Protein AF-A0A1Z8NKK1-F1 (afdb_monomer_lite)

Foldseek 3Di:
DAWWKWAQVVAQKIKIKHWDPVPQDPVRFTKIKIWIFGHPDPPDQGHTDDIDIDTPVVVVVVVVVRVVNVIDTDDDRD

Secondary structure (DSSP, 8-state):
--SEEEE-TTSSEEEEEEE-GGG--TT---EEEEEEEE-SSTTSPPEEEEEEEEEHHHHHHHHHHHHHTT-EEES---

Radius of gyration: 12.77 Å; chains: 1; bounding box: 32×19×37 Å

Structure (mmCIF, N/CA/C/O backbone):
data_AF-A0A1Z8NKK1-F1
#
_entry.id   AF-A0A1Z8NKK1-F1
#
loop_
_atom_site.group_PDB
_atom_site.id
_atom_site.type_symbol
_atom_site.label_atom_id
_atom_site.label_alt_id
_atom_site.label_comp_id
_atom_site.label_asym_id
_atom_site.label_entity_id
_atom_site.label_seq_id
_atom_site.pdbx_PDB_ins_code
_atom_site.Cartn_x
_atom_site.Cartn_y
_atom_site.Cartn_z
_atom_site.occupancy
_atom_site.B_iso_or_equiv
_atom_site.auth_seq_id
_atom_site.auth_comp_id
_atom_site.auth_asym_id
_atom_site.auth_atom_id
_atom_site.pdbx_PDB_model_num
ATOM 1 N N . MET A 1 1 ? -8.349 -7.732 4.783 1.00 64.94 1 MET A N 1
ATOM 2 C CA . MET A 1 1 ? -7.103 -7.543 4.022 1.00 64.94 1 MET A CA 1
ATOM 3 C C . MET A 1 1 ? -5.983 -7.850 4.998 1.00 64.94 1 MET A C 1
ATOM 5 O O . MET A 1 1 ? -6.014 -7.310 6.102 1.00 64.94 1 MET A O 1
ATOM 9 N N . GLY A 1 2 ? -5.160 -8.849 4.679 1.00 82.81 2 GLY A N 1
ATOM 10 C CA . GLY A 1 2 ? -3.891 -9.068 5.374 1.00 82.81 2 GLY A CA 1
ATOM 11 C C . GLY A 1 2 ? -2.843 -8.116 4.812 1.00 82.81 2 GLY A C 1
ATOM 12 O O . GLY A 1 2 ? -3.201 -7.088 4.236 1.00 82.81 2 GLY A O 1
ATOM 13 N N . GLU A 1 3 ? -1.579 -8.475 4.946 1.00 94.00 3 GLU A N 1
ATOM 14 C CA . GLU A 1 3 ? -0.515 -7.775 4.245 1.00 94.00 3 GLU A CA 1
ATOM 15 C C . GLU A 1 3 ? -0.513 -8.123 2.748 1.00 94.00 3 GLU A C 1
ATOM 17 O O . GLU A 1 3 ? -0.785 -9.269 2.375 1.00 94.00 3 GLU A O 1
ATOM 22 N N . ALA A 1 4 ? -0.289 -7.135 1.882 1.00 95.94 4 ALA A N 1
ATOM 23 C CA . ALA A 1 4 ? -0.266 -7.340 0.437 1.00 95.94 4 ALA A CA 1
ATOM 24 C C . ALA A 1 4 ? 0.533 -6.257 -0.299 1.00 95.94 4 ALA A C 1
ATOM 26 O O . ALA A 1 4 ? 0.583 -5.111 0.141 1.00 95.94 4 ALA A O 1
ATOM 27 N N . TRP A 1 5 ? 1.074 -6.604 -1.469 1.00 96.88 5 TRP A N 1
ATOM 28 C CA . TRP A 1 5 ? 1.845 -5.698 -2.316 1.00 96.88 5 TRP A CA 1
ATOM 29 C C . TRP A 1 5 ? 1.223 -5.571 -3.706 1.00 96.88 5 TRP A C 1
ATOM 31 O O . TRP A 1 5 ? 0.716 -6.544 -4.275 1.00 96.88 5 TRP A O 1
ATOM 41 N N . LEU A 1 6 ? 1.289 -4.362 -4.258 1.00 97.31 6 LEU A N 1
ATOM 42 C CA . LEU A 1 6 ? 1.004 -4.062 -5.655 1.00 97.31 6 LEU A CA 1
ATOM 43 C C . LEU A 1 6 ? 2.206 -3.376 -6.289 1.00 97.31 6 LEU A C 1
ATOM 45 O O . LEU A 1 6 ? 2.767 -2.452 -5.713 1.00 97.31 6 LEU A O 1
ATOM 49 N N . GLN A 1 7 ? 2.536 -3.753 -7.515 1.00 96.25 7 GLN A N 1
ATOM 50 C CA . GLN A 1 7 ? 3.544 -3.087 -8.328 1.00 96.25 7 GLN A CA 1
ATOM 51 C C . GLN A 1 7 ? 2.897 -2.464 -9.561 1.00 96.25 7 GLN A C 1
ATOM 53 O O . GLN A 1 7 ? 2.025 -3.058 -10.203 1.00 96.25 7 GLN A O 1
ATOM 58 N N . GLN A 1 8 ? 3.333 -1.258 -9.906 1.00 96.06 8 GLN A N 1
ATOM 59 C CA . GLN A 1 8 ? 2.904 -0.594 -11.123 1.00 96.06 8 GLN A CA 1
ATOM 60 C C . GLN A 1 8 ? 3.429 -1.347 -12.348 1.00 96.06 8 GLN A C 1
ATOM 62 O O . GLN A 1 8 ? 4.625 -1.615 -12.461 1.00 96.06 8 GLN A O 1
ATOM 67 N N . SER A 1 9 ? 2.551 -1.629 -13.312 1.00 92.50 9 SER A N 1
ATOM 68 C CA . SER A 1 9 ? 2.986 -2.187 -14.595 1.00 92.50 9 SER A CA 1
ATOM 69 C C . SER A 1 9 ? 3.939 -1.224 -15.306 1.00 92.50 9 SER A C 1
ATOM 71 O O . SER A 1 9 ? 3.612 -0.052 -15.487 1.00 92.50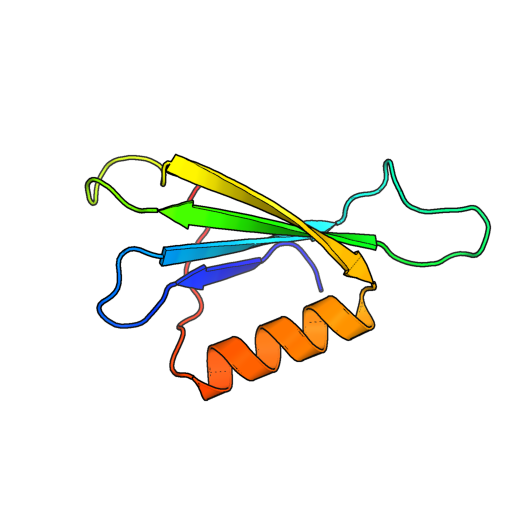 9 SER A O 1
ATOM 73 N N . ASN A 1 10 ? 5.109 -1.732 -15.706 1.00 86.38 10 ASN A N 1
ATOM 74 C CA . ASN A 1 10 ? 6.176 -0.999 -16.405 1.00 86.38 10 ASN A CA 1
ATOM 75 C C . ASN A 1 10 ? 6.691 0.257 -15.674 1.00 86.38 10 ASN A C 1
ATOM 77 O O . ASN A 1 10 ? 7.312 1.116 -16.296 1.00 86.38 10 ASN A O 1
ATOM 81 N N . GLY A 1 11 ? 6.428 0.385 -14.370 1.00 90.38 11 GLY A N 1
ATOM 82 C CA . GLY A 1 11 ? 6.808 1.547 -13.575 1.00 90.38 11 GLY A CA 1
ATOM 83 C C . GLY A 1 11 ? 7.644 1.173 -12.354 1.00 90.38 11 GLY A C 1
ATOM 84 O O . GLY A 1 11 ? 7.657 0.013 -11.941 1.00 90.38 11 GLY A O 1
ATOM 85 N N . PRO A 1 12 ? 8.330 2.151 -11.740 1.00 93.81 12 PRO A N 1
ATOM 86 C CA . PRO A 1 12 ? 9.217 1.891 -10.615 1.00 93.81 12 PRO A CA 1
ATOM 87 C C . PRO A 1 12 ? 8.462 1.786 -9.281 1.00 93.81 12 PRO A C 1
ATOM 89 O O . PRO A 1 12 ? 9.083 1.623 -8.240 1.00 93.81 12 PRO A O 1
ATOM 92 N N . TRP A 1 13 ? 7.141 1.967 -9.262 1.00 96.81 13 TRP A N 1
ATOM 93 C CA . TRP A 1 13 ? 6.392 2.123 -8.020 1.00 96.81 13 TRP A CA 1
ATOM 94 C C . TRP A 1 13 ? 5.867 0.791 -7.486 1.00 96.81 13 TRP A C 1
ATOM 96 O O . TRP A 1 13 ? 5.269 0.005 -8.221 1.00 96.81 13 TRP A O 1
ATOM 106 N N . VAL A 1 14 ? 6.033 0.596 -6.180 1.00 96.75 14 VAL A N 1
ATOM 107 C CA . VAL A 1 14 ? 5.461 -0.507 -5.405 1.00 96.75 14 VAL A CA 1
ATOM 108 C C . VAL A 1 14 ? 4.684 0.082 -4.232 1.00 96.75 14 VAL A C 1
ATOM 110 O O . VAL A 1 14 ? 5.120 1.053 -3.614 1.00 96.75 14 VAL A O 1
ATOM 113 N N . GLU A 1 15 ? 3.528 -0.493 -3.927 1.00 97.62 15 GLU A N 1
ATOM 114 C CA . GLU A 1 15 ? 2.713 -0.152 -2.768 1.00 97.62 15 GLU A CA 1
ATOM 115 C C . GLU A 1 15 ? 2.524 -1.376 -1.868 1.00 97.62 15 GLU A C 1
ATOM 117 O O . GLU A 1 15 ? 2.051 -2.416 -2.326 1.00 97.62 15 GLU A O 1
ATOM 122 N N . ARG A 1 16 ? 2.866 -1.240 -0.584 1.00 97.44 16 ARG A N 1
ATOM 123 C CA . ARG A 1 16 ? 2.627 -2.233 0.470 1.00 97.44 16 ARG A CA 1
ATOM 124 C C . ARG A 1 16 ? 1.441 -1.792 1.315 1.00 97.44 16 ARG A C 1
ATOM 126 O O . ARG A 1 16 ? 1.424 -0.687 1.845 1.00 97.44 16 ARG A O 1
ATOM 133 N N . PHE A 1 17 ? 0.465 -2.673 1.461 1.00 96.88 17 PHE A N 1
ATOM 134 C CA . PHE A 1 17 ? -0.737 -2.491 2.262 1.00 96.88 17 PHE A CA 1
ATOM 135 C C . PHE A 1 17 ? -0.624 -3.384 3.485 1.00 96.88 17 PHE A C 1
ATOM 137 O O . PHE A 1 17 ? -0.598 -4.605 3.349 1.00 96.88 17 PHE A O 1
ATOM 144 N N . HIS A 1 18 ? -0.597 -2.800 4.675 1.00 95.06 18 HIS A N 1
ATOM 145 C CA . HIS A 1 18 ? -0.512 -3.568 5.912 1.00 95.06 18 HIS A CA 1
ATOM 146 C C . HIS A 1 18 ? -1.348 -2.926 7.015 1.00 95.06 18 HIS A C 1
ATOM 148 O O . HIS A 1 18 ? -1.734 -1.759 6.936 1.00 95.06 18 HIS A O 1
ATOM 154 N N . ARG A 1 19 ? -1.679 -3.702 8.048 1.00 92.81 19 ARG A N 1
ATOM 155 C CA . ARG A 1 19 ? -2.386 -3.158 9.213 1.00 92.81 19 ARG A CA 1
ATOM 156 C C . ARG A 1 19 ? -1.470 -2.223 9.988 1.00 92.81 19 ARG A C 1
ATOM 158 O O . ARG A 1 19 ? -0.263 -2.461 10.049 1.00 92.81 19 ARG A O 1
ATOM 165 N N . ASN A 1 20 ? -2.056 -1.213 10.621 1.00 89.81 20 ASN A N 1
ATOM 166 C CA . ASN A 1 20 ? -1.350 -0.353 11.558 1.00 89.81 20 ASN A CA 1
ATOM 167 C C . ASN A 1 20 ? -2.068 -0.333 12.920 1.00 89.81 20 ASN A C 1
ATOM 169 O O . ASN A 1 20 ? -2.823 0.602 13.189 1.00 89.81 20 ASN A O 1
ATOM 173 N N . PRO A 1 21 ? -1.837 -1.354 13.773 1.00 85.00 21 PRO A N 1
ATOM 174 C CA . PRO A 1 21 ? -2.505 -1.482 15.070 1.00 85.00 21 PRO A CA 1
ATOM 175 C C . PRO A 1 21 ? -2.244 -0.303 16.009 1.00 85.00 21 PRO A C 1
ATOM 177 O O . PRO A 1 21 ? -3.098 0.035 16.813 1.00 85.00 21 PRO A O 1
ATOM 180 N N . ALA A 1 22 ? -1.092 0.363 15.877 1.00 84.62 22 ALA A N 1
ATOM 181 C CA . ALA A 1 22 ? -0.726 1.506 16.714 1.00 84.62 22 ALA A CA 1
ATOM 182 C C . ALA A 1 22 ? -1.655 2.723 16.541 1.00 84.62 22 ALA A C 1
ATOM 184 O O . ALA A 1 22 ? -1.598 3.653 17.338 1.00 84.62 22 ALA A O 1
ATOM 185 N N . LEU A 1 23 ? -2.478 2.736 15.489 1.00 80.81 23 LEU A N 1
ATOM 186 C CA . LEU A 1 23 ? -3.438 3.800 15.191 1.00 80.81 23 LEU A CA 1
ATOM 187 C C . LEU A 1 23 ? -4.883 3.311 15.204 1.00 80.81 23 LEU A C 1
ATOM 189 O O . LEU A 1 23 ? -5.795 4.075 14.883 1.00 80.81 23 LEU A O 1
ATOM 193 N N . GLU A 1 24 ? -5.101 2.035 15.519 1.00 81.94 24 GLU A N 1
ATOM 194 C CA . GLU A 1 24 ? -6.447 1.549 15.775 1.00 81.94 24 GLU A CA 1
ATOM 195 C C . GLU A 1 24 ? -6.958 2.244 17.042 1.00 81.94 24 GLU A C 1
ATOM 197 O O . GLU A 1 24 ? -6.256 2.353 18.043 1.00 81.94 24 GLU A O 1
ATOM 202 N N . THR A 1 25 ? -8.168 2.790 16.963 1.00 75.69 25 THR A N 1
ATOM 203 C CA . THR A 1 25 ? -8.807 3.477 18.091 1.00 75.69 25 THR A CA 1
ATOM 204 C C . THR A 1 25 ? -9.818 2.550 18.751 1.00 75.69 25 THR A C 1
ATOM 206 O O . THR A 1 25 ? -10.329 1.628 18.108 1.00 75.69 25 THR A O 1
ATOM 209 N N . ASP A 1 26 ? -10.199 2.857 19.992 1.00 72.69 26 ASP A N 1
ATOM 210 C CA . ASP A 1 26 ? -11.204 2.103 20.761 1.00 72.69 26 ASP A CA 1
ATOM 211 C C . ASP A 1 26 ? -12.578 2.017 20.069 1.00 72.69 26 ASP A C 1
ATOM 213 O O . ASP A 1 26 ? -13.397 1.163 20.397 1.00 72.69 26 ASP A O 1
ATOM 217 N N . SER A 1 27 ? -12.824 2.850 19.050 1.00 75.50 27 SER A N 1
ATOM 218 C CA . SER A 1 27 ? -14.013 2.776 18.189 1.00 75.50 27 SER A CA 1
ATOM 219 C C . SER A 1 27 ? -14.062 1.533 17.282 1.00 75.50 27 SER A C 1
ATOM 221 O O . SER A 1 27 ? -15.057 1.308 16.593 1.00 75.50 27 SER A O 1
ATOM 223 N N . GLY A 1 28 ? -12.989 0.734 17.231 1.00 70.19 28 GLY A N 1
ATOM 224 C CA . GLY A 1 28 ? -12.882 -0.453 16.377 1.00 70.19 28 GLY A CA 1
ATOM 225 C C . GLY A 1 28 ? -12.576 -0.140 14.907 1.00 70.19 28 GLY A C 1
ATOM 226 O O . GLY A 1 28 ? -12.609 -1.036 14.054 1.00 70.19 28 GLY A O 1
ATOM 227 N N . ALA A 1 29 ? -12.267 1.120 14.585 1.00 78.31 29 ALA A N 1
ATOM 228 C CA . ALA A 1 29 ? -11.854 1.526 13.250 1.00 78.31 29 ALA A CA 1
ATOM 229 C C . ALA A 1 29 ? -10.512 0.873 12.877 1.00 78.31 29 ALA A C 1
ATOM 231 O O . ALA A 1 29 ? -9.461 1.208 13.419 1.00 78.31 29 ALA A O 1
ATOM 232 N N . ARG A 1 30 ? -10.546 -0.052 11.910 1.00 84.12 30 ARG A N 1
ATOM 233 C CA . ARG A 1 30 ? -9.341 -0.704 11.379 1.00 84.12 30 ARG A CA 1
ATOM 234 C C . ARG A 1 30 ? -8.574 0.250 10.475 1.00 84.12 30 A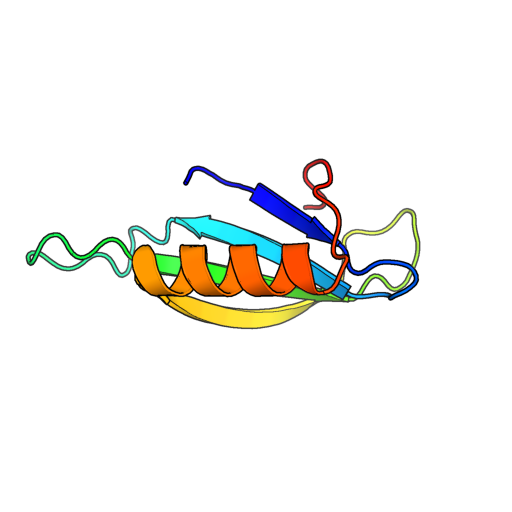RG A C 1
ATOM 236 O O . ARG A 1 30 ? -9.070 0.614 9.401 1.00 84.12 30 ARG A O 1
ATOM 243 N N . VAL A 1 31 ? -7.357 0.586 10.886 1.00 90.00 31 VAL A N 1
ATOM 244 C CA . VAL A 1 31 ? -6.447 1.463 10.147 1.00 90.00 31 VAL A CA 1
ATOM 245 C C . VAL A 1 31 ? -5.409 0.628 9.400 1.00 90.00 31 VAL A C 1
ATOM 247 O O . VAL A 1 31 ? -4.798 -0.302 9.927 1.00 90.00 31 VAL A O 1
ATOM 250 N N . MET A 1 32 ? -5.221 0.965 8.132 1.00 94.31 32 MET A N 1
ATOM 251 C CA . MET A 1 32 ? -4.223 0.398 7.239 1.00 94.31 32 MET A CA 1
ATOM 252 C C . MET A 1 32 ? -3.162 1.459 6.952 1.00 94.31 32 MET A C 1
ATOM 254 O O . MET A 1 32 ? -3.487 2.625 6.726 1.00 94.31 32 MET A O 1
ATOM 258 N N . ALA A 1 33 ? -1.902 1.050 6.916 1.00 95.50 33 ALA A N 1
ATOM 259 C CA . ALA A 1 33 ? -0.833 1.833 6.323 1.00 95.50 33 ALA A CA 1
ATOM 260 C C . ALA A 1 33 ? -0.628 1.387 4.870 1.00 95.50 33 ALA A C 1
ATOM 262 O O . ALA A 1 33 ? -0.649 0.190 4.560 1.00 95.50 33 ALA A O 1
ATOM 263 N N . VAL A 1 34 ? -0.463 2.368 3.987 1.00 96.81 34 VAL A N 1
ATOM 264 C CA . VAL A 1 34 ? -0.073 2.168 2.594 1.00 96.81 34 VAL A CA 1
ATOM 265 C C . VAL A 1 34 ? 1.272 2.839 2.383 1.00 96.81 34 VAL A C 1
ATOM 267 O O . VAL A 1 34 ? 1.374 4.068 2.372 1.00 96.81 34 VAL A O 1
ATOM 270 N N . ASP A 1 35 ? 2.295 2.015 2.218 1.00 97.06 35 ASP A N 1
ATOM 271 C CA . ASP A 1 35 ? 3.664 2.437 1.966 1.00 97.06 35 ASP A CA 1
ATOM 272 C C . ASP A 1 35 ? 3.927 2.445 0.475 1.00 97.06 35 ASP A C 1
ATOM 274 O O . ASP A 1 35 ? 3.775 1.423 -0.186 1.00 97.06 35 ASP A O 1
ATOM 278 N N . ARG A 1 36 ? 4.360 3.585 -0.057 1.00 97.50 36 ARG A N 1
ATOM 279 C CA . ARG A 1 36 ? 4.752 3.724 -1.455 1.00 97.50 36 ARG A CA 1
ATOM 280 C C . ARG A 1 36 ? 6.268 3.778 -1.555 1.00 97.50 36 ARG A C 1
ATOM 282 O O . ARG A 1 36 ? 6.891 4.765 -1.156 1.00 97.50 36 ARG A O 1
ATOM 289 N N . GLY A 1 37 ? 6.845 2.719 -2.107 1.00 96.94 37 GLY A N 1
ATOM 290 C CA . GLY A 1 37 ? 8.267 2.595 -2.405 1.00 96.94 37 GLY A CA 1
ATOM 291 C C . GLY A 1 37 ? 8.559 2.785 -3.891 1.00 96.94 37 GLY A C 1
ATOM 292 O O . GLY A 1 37 ? 7.702 2.545 -4.746 1.00 96.94 37 GLY A O 1
ATOM 293 N N . ARG A 1 38 ? 9.780 3.222 -4.200 1.00 96.06 38 ARG A N 1
ATOM 294 C CA . ARG A 1 38 ? 10.307 3.303 -5.565 1.00 96.06 38 ARG A CA 1
ATOM 295 C C . ARG A 1 38 ? 11.446 2.299 -5.723 1.00 96.06 38 ARG A C 1
ATOM 297 O O . ARG A 1 38 ? 12.451 2.433 -5.035 1.00 96.06 38 ARG A O 1
ATOM 304 N N . MET A 1 39 ? 11.303 1.348 -6.639 1.00 93.06 39 MET A N 1
ATOM 305 C CA . MET A 1 39 ? 12.404 0.513 -7.115 1.00 93.06 39 MET A CA 1
ATOM 306 C C . MET A 1 39 ? 13.460 1.411 -7.763 1.00 93.06 39 MET A C 1
ATOM 308 O O . MET A 1 39 ? 13.129 2.236 -8.625 1.00 93.06 39 MET A O 1
ATOM 312 N N . VAL A 1 40 ? 14.702 1.269 -7.312 1.00 89.06 40 VAL A N 1
ATOM 313 C CA . VAL A 1 40 ? 15.878 1.911 -7.912 1.00 89.06 40 VAL A CA 1
ATOM 314 C C . VAL A 1 40 ? 16.581 0.878 -8.784 1.00 89.06 40 VAL A C 1
ATOM 316 O O . VAL A 1 40 ? 16.678 1.092 -9.988 1.00 89.06 40 VAL A O 1
ATOM 319 N N . ASP A 1 41 ? 16.878 -0.282 -8.198 1.00 85.81 41 ASP A N 1
ATOM 320 C CA . ASP A 1 41 ? 17.398 -1.470 -8.869 1.00 85.81 41 ASP A CA 1
ATOM 321 C C . ASP A 1 41 ? 16.513 -2.692 -8.591 1.00 85.81 41 ASP A C 1
ATOM 323 O O . ASP A 1 41 ? 15.715 -2.694 -7.653 1.00 85.81 41 ASP A O 1
ATOM 327 N N . ARG A 1 42 ? 16.596 -3.723 -9.446 1.00 77.19 42 ARG A N 1
ATOM 328 C CA . ARG A 1 42 ? 15.727 -4.915 -9.342 1.00 77.19 42 ARG A CA 1
ATOM 329 C C . ARG A 1 42 ? 16.053 -5.807 -8.147 1.00 77.19 42 ARG A C 1
ATOM 331 O O . ARG A 1 42 ? 15.152 -6.478 -7.657 1.00 77.19 42 ARG A O 1
ATOM 338 N N . ASP A 1 43 ? 17.309 -5.810 -7.719 1.00 84.38 43 ASP A N 1
ATOM 339 C CA . ASP A 1 43 ? 17.810 -6.688 -6.658 1.00 84.38 43 ASP A CA 1
ATOM 340 C C . ASP A 1 43 ? 17.840 -5.994 -5.287 1.00 84.38 43 ASP A C 1
ATOM 342 O O . ASP A 1 43 ? 18.198 -6.607 -4.283 1.00 84.38 43 ASP A O 1
ATOM 346 N N . GLU A 1 44 ? 17.440 -4.720 -5.229 1.00 88.19 44 GLU A N 1
ATOM 347 C CA . GLU A 1 44 ? 17.391 -3.944 -3.996 1.00 88.19 44 GLU A CA 1
ATOM 348 C C . GLU A 1 44 ? 15.952 -3.725 -3.510 1.00 88.19 44 GLU A C 1
ATOM 350 O O . GLU A 1 44 ? 15.039 -3.502 -4.315 1.00 88.19 44 GLU A O 1
ATOM 355 N N . PRO A 1 45 ? 15.734 -3.704 -2.181 1.00 90.38 45 PRO A N 1
ATOM 356 C CA . PRO A 1 45 ? 14.470 -3.277 -1.611 1.00 90.38 45 PRO A CA 1
ATOM 357 C C . PRO A 1 45 ? 14.071 -1.880 -2.118 1.00 90.38 45 PRO A C 1
ATOM 359 O O . PRO A 1 45 ? 14.869 -0.940 -2.081 1.00 90.38 45 PRO A O 1
ATOM 362 N N . PRO A 1 46 ? 12.818 -1.691 -2.552 1.00 93.06 46 PRO A N 1
ATOM 363 C CA . PRO A 1 46 ? 12.312 -0.389 -2.952 1.00 93.06 46 PRO A CA 1
ATOM 364 C C . PRO A 1 46 ? 12.460 0.669 -1.856 1.00 93.06 46 PRO A C 1
ATOM 366 O O . PRO A 1 46 ? 12.086 0.480 -0.698 1.00 93.06 46 PRO A O 1
ATOM 369 N N . LEU A 1 47 ? 12.927 1.851 -2.252 1.00 95.31 47 LEU A N 1
ATOM 370 C CA . LEU A 1 47 ? 13.141 2.966 -1.342 1.00 95.31 47 LEU A CA 1
ATOM 371 C C . LEU A 1 47 ? 11.803 3.607 -0.963 1.00 95.31 47 LEU A C 1
ATOM 373 O O . LEU A 1 47 ? 11.125 4.181 -1.824 1.00 95.31 47 LEU A O 1
ATOM 377 N N . LEU A 1 48 ? 11.438 3.549 0.320 1.00 96.50 48 LEU A N 1
ATOM 378 C CA . LEU A 1 48 ? 10.214 4.155 0.845 1.00 96.50 48 LEU A CA 1
ATOM 379 C C . LEU A 1 48 ? 10.191 5.666 0.566 1.00 96.50 48 LEU A C 1
ATOM 381 O O . LEU A 1 48 ? 11.124 6.390 0.911 1.00 96.50 48 LEU A O 1
ATOM 385 N N . LYS A 1 49 ? 9.116 6.150 -0.064 1.00 97.31 49 LYS A N 1
ATOM 386 C CA . LYS A 1 49 ? 8.927 7.572 -0.396 1.00 97.31 49 LYS A CA 1
ATOM 387 C C . LYS A 1 49 ? 7.819 8.230 0.406 1.00 97.31 49 LYS A C 1
ATOM 389 O O . LYS A 1 49 ? 7.935 9.402 0.742 1.00 97.31 49 LYS A O 1
ATOM 394 N N . SER A 1 50 ? 6.753 7.498 0.706 1.00 96.81 50 SER A N 1
ATOM 395 C CA . SER A 1 50 ? 5.650 8.016 1.512 1.00 96.81 50 SER A CA 1
ATOM 396 C C . SER A 1 50 ? 4.893 6.890 2.198 1.00 96.81 50 SER A C 1
ATOM 398 O O . SER A 1 50 ? 4.761 5.807 1.631 1.00 96.81 50 SER A O 1
ATOM 400 N N . ARG A 1 51 ? 4.323 7.189 3.364 1.00 96.50 51 ARG A N 1
ATOM 401 C CA . ARG A 1 51 ? 3.362 6.343 4.075 1.00 96.50 51 ARG A CA 1
ATOM 402 C C . ARG A 1 51 ? 2.062 7.118 4.242 1.00 96.50 51 ARG A C 1
ATOM 404 O O . ARG A 1 51 ? 2.079 8.245 4.730 1.00 96.50 51 ARG A O 1
ATOM 411 N N . SER A 1 52 ? 0.945 6.514 3.861 1.00 94.94 52 SER A N 1
ATOM 412 C CA . SER A 1 52 ? -0.395 7.066 4.077 1.00 94.94 52 SER A CA 1
ATOM 413 C C . SER A 1 52 ? -1.194 6.168 5.009 1.00 94.94 52 SER A C 1
ATOM 415 O O . SER A 1 52 ? -1.030 4.951 5.005 1.00 94.94 52 SER A O 1
ATOM 417 N N . GLN A 1 53 ? -2.068 6.771 5.807 1.00 94.31 53 GLN A N 1
ATOM 418 C CA . GLN A 1 53 ? -2.968 6.059 6.709 1.00 94.31 53 GLN A CA 1
ATOM 419 C C . GLN A 1 53 ? -4.370 6.113 6.123 1.00 94.31 53 GLN A C 1
ATOM 421 O O . GLN A 1 53 ? -4.865 7.188 5.793 1.00 94.31 53 GLN A O 1
ATOM 426 N N . LEU A 1 54 ? -4.991 4.952 5.971 1.00 93.25 54 LEU A N 1
ATOM 427 C CA . LEU A 1 54 ? -6.321 4.809 5.399 1.00 93.25 54 LEU A CA 1
ATOM 428 C C . LEU A 1 54 ? -7.166 3.935 6.315 1.00 93.25 54 LEU A C 1
ATOM 430 O O . LEU A 1 54 ? -6.673 2.977 6.909 1.00 93.25 54 LEU A O 1
ATOM 434 N N . THR A 1 55 ? -8.466 4.193 6.376 1.00 92.31 55 THR A N 1
ATOM 435 C CA . THR A 1 55 ? -9.392 3.188 6.909 1.00 92.31 55 THR A CA 1
ATOM 436 C C . THR A 1 55 ? -9.352 1.927 6.042 1.00 92.31 55 THR A C 1
ATOM 438 O O . THR A 1 55 ? -9.000 1.968 4.859 1.00 92.31 55 THR A O 1
ATOM 441 N N . LEU A 1 56 ? -9.778 0.789 6.590 1.00 91.56 56 LEU A N 1
ATOM 442 C CA . LEU A 1 56 ? -9.871 -0.458 5.825 1.00 91.56 56 LEU A CA 1
ATOM 443 C C . LEU A 1 56 ? -10.693 -0.313 4.530 1.00 91.56 56 LEU A C 1
ATOM 445 O O . LEU A 1 56 ? -10.354 -0.935 3.522 1.00 91.56 56 LEU A O 1
ATOM 449 N N . ASN A 1 57 ? -11.766 0.484 4.540 1.00 92.56 57 ASN A N 1
ATOM 450 C CA . ASN A 1 57 ? -12.592 0.698 3.351 1.00 92.56 57 ASN A CA 1
ATOM 451 C C . ASN A 1 57 ? -11.859 1.540 2.301 1.00 92.56 57 ASN A C 1
ATOM 453 O O . ASN A 1 57 ? -11.764 1.103 1.156 1.00 92.56 57 ASN A O 1
ATOM 457 N N . GLN A 1 58 ? -11.235 2.650 2.702 1.00 95.12 58 GLN A N 1
ATOM 458 C CA . GLN A 1 58 ? -10.411 3.462 1.801 1.00 95.12 58 GLN A CA 1
ATOM 459 C C . GLN A 1 58 ? -9.237 2.661 1.220 1.00 95.12 58 GLN A C 1
ATOM 461 O O . GLN A 1 58 ? -8.965 2.741 0.027 1.00 95.12 58 GLN A O 1
ATOM 466 N N . ALA A 1 59 ? -8.570 1.826 2.022 1.00 95.62 59 ALA A N 1
ATOM 467 C CA . ALA A 1 59 ? -7.485 0.969 1.542 1.00 95.62 59 ALA A CA 1
ATOM 468 C C . ALA A 1 59 ? -7.967 -0.053 0.498 1.00 95.62 59 ALA A C 1
ATOM 470 O O . ALA A 1 59 ? -7.280 -0.306 -0.491 1.00 95.62 59 ALA A O 1
ATOM 471 N N . ARG A 1 60 ? -9.168 -0.620 0.678 1.00 95.31 60 ARG A N 1
ATOM 472 C CA . ARG A 1 60 ? -9.793 -1.522 -0.305 1.00 95.31 60 ARG A CA 1
ATOM 473 C C . ARG A 1 60 ? -10.146 -0.802 -1.602 1.00 95.31 60 ARG A C 1
ATOM 475 O O . ARG A 1 60 ? -9.969 -1.379 -2.672 1.00 95.31 60 ARG A O 1
ATOM 482 N N . GLU A 1 61 ? -10.664 0.417 -1.521 1.00 96.94 61 GLU A N 1
ATOM 483 C CA . GLU A 1 61 ? -10.970 1.237 -2.697 1.00 96.94 61 GLU A CA 1
ATOM 484 C C . GLU A 1 61 ? -9.697 1.631 -3.444 1.00 96.94 61 GLU A C 1
ATOM 486 O O . GLU A 1 61 ? -9.618 1.429 -4.656 1.00 96.94 61 GLU A O 1
ATOM 491 N N . HIS A 1 62 ? -8.668 2.074 -2.717 1.00 97.31 62 HIS A N 1
ATOM 492 C CA . HIS A 1 62 ? -7.350 2.388 -3.268 1.00 97.31 62 HIS A CA 1
ATOM 493 C C . HIS A 1 62 ? -6.737 1.172 -3.971 1.00 97.31 62 HIS A C 1
ATOM 495 O O . HIS A 1 62 ? -6.342 1.259 -5.133 1.00 97.31 62 HIS A O 1
ATOM 501 N N . TRP A 1 63 ? -6.769 -0.001 -3.330 1.00 97.00 63 TRP A N 1
ATOM 502 C CA . TRP A 1 63 ? -6.346 -1.267 -3.936 1.00 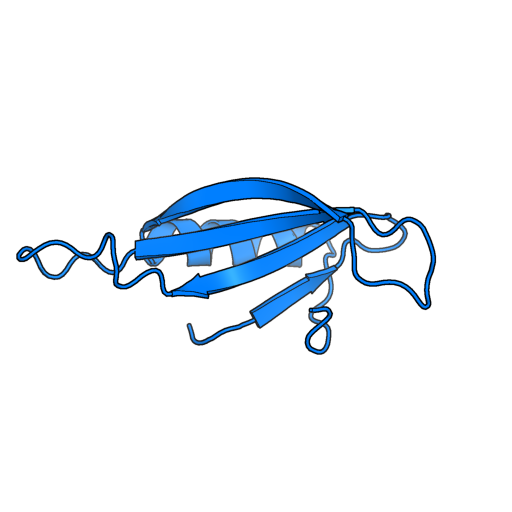97.00 63 TRP A CA 1
ATOM 503 C C . TRP A 1 63 ? -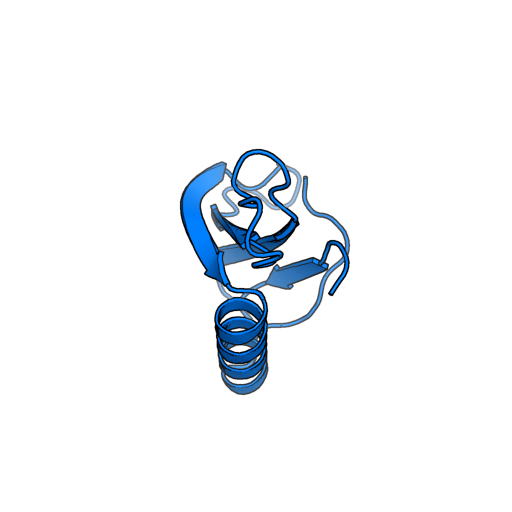7.088 -1.558 -5.247 1.00 97.00 63 TRP A C 1
ATOM 505 O O . TRP A 1 63 ? -6.467 -1.833 -6.274 1.00 97.00 63 TRP A O 1
ATOM 515 N N . LYS A 1 64 ? -8.426 -1.484 -5.240 1.00 97.44 64 LYS A N 1
ATOM 516 C CA . LYS A 1 64 ? -9.245 -1.731 -6.439 1.00 97.44 64 LYS A CA 1
ATOM 517 C C . LYS A 1 64 ? -8.910 -0.748 -7.560 1.00 97.44 64 LYS A C 1
ATOM 519 O O . LYS A 1 64 ? -8.817 -1.164 -8.713 1.00 97.44 64 LYS A O 1
ATOM 524 N N . ALA A 1 65 ? -8.698 0.527 -7.234 1.00 97.62 65 ALA A N 1
ATOM 525 C CA . ALA A 1 65 ? -8.310 1.546 -8.201 1.00 97.62 65 ALA A CA 1
ATOM 526 C C . ALA A 1 65 ? -6.943 1.241 -8.835 1.00 97.62 65 ALA A C 1
ATOM 528 O O . ALA A 1 65 ? -6.802 1.338 -10.053 1.00 97.62 65 ALA A O 1
ATOM 529 N N . ARG A 1 66 ? -5.958 0.800 -8.040 1.00 97.19 66 ARG A N 1
ATOM 530 C CA . ARG A 1 66 ? -4.639 0.373 -8.534 1.00 97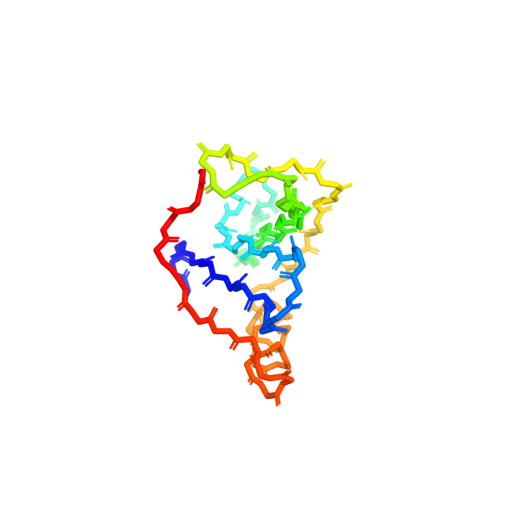.19 66 ARG A CA 1
ATOM 531 C C . ARG A 1 66 ? -4.733 -0.827 -9.468 1.00 97.19 66 ARG A C 1
ATOM 533 O O . ARG A 1 66 ? -4.197 -0.775 -10.573 1.00 97.19 66 ARG A O 1
ATOM 540 N N . VAL A 1 67 ? -5.463 -1.866 -9.069 1.00 96.94 67 VAL A N 1
ATOM 541 C CA . VAL A 1 67 ? -5.686 -3.052 -9.912 1.00 96.94 67 VAL A CA 1
ATOM 542 C C . VAL A 1 67 ? -6.385 -2.669 -11.221 1.00 96.94 67 VAL A C 1
ATOM 544 O O . VAL A 1 67 ? -5.950 -3.090 -12.289 1.00 96.94 67 VAL A O 1
ATOM 547 N N . LYS A 1 68 ? -7.407 -1.801 -11.172 1.00 97.25 68 LYS A N 1
ATOM 548 C CA . LYS A 1 68 ? -8.082 -1.276 -12.373 1.00 97.25 68 LYS A CA 1
ATOM 549 C C . LYS A 1 68 ? -7.135 -0.472 -13.274 1.00 97.25 68 LYS A C 1
ATOM 551 O O . LYS A 1 68 ? -7.267 -0.528 -14.490 1.00 97.25 68 LYS A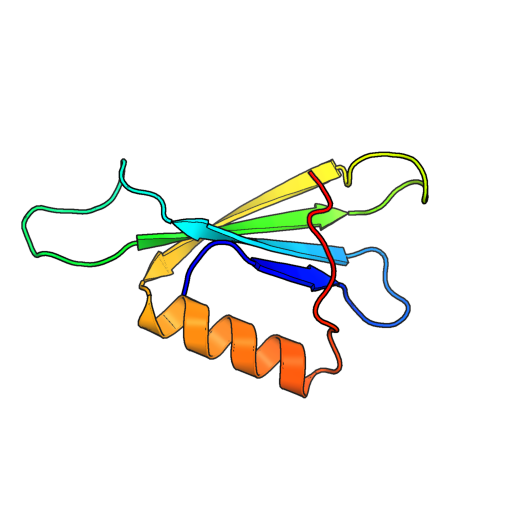 O 1
ATOM 556 N N . ALA A 1 69 ? -6.169 0.237 -12.692 1.00 96.00 69 ALA A N 1
ATOM 557 C CA . ALA A 1 69 ? -5.112 0.948 -13.411 1.00 96.00 69 ALA A CA 1
ATOM 558 C C . ALA A 1 69 ? -3.981 0.027 -13.919 1.00 96.00 69 ALA A C 1
ATOM 560 O O . ALA A 1 69 ? -2.948 0.515 -14.373 1.00 96.00 69 ALA A O 1
ATOM 561 N N . GLY A 1 70 ? -4.143 -1.296 -13.821 1.00 97.12 70 GLY A N 1
ATOM 562 C CA . GLY A 1 70 ? -3.187 -2.275 -14.330 1.00 97.12 70 GLY A CA 1
ATOM 563 C C . GLY A 1 70 ? -2.025 -2.577 -13.388 1.00 97.12 70 GLY A C 1
ATOM 564 O O . GLY A 1 70 ? -1.042 -3.171 -13.824 1.00 97.12 70 GLY A O 1
ATOM 565 N N . TRP A 1 71 ? -2.090 -2.190 -12.112 1.00 97.75 71 TRP A N 1
ATOM 566 C CA . TRP A 1 71 ? -1.105 -2.645 -11.129 1.00 97.75 71 TRP A CA 1
ATOM 567 C C . TRP A 1 71 ? -1.279 -4.139 -10.869 1.00 97.75 71 TRP A C 1
ATOM 569 O O . TRP A 1 71 ? -2.401 -4.651 -10.828 1.00 97.75 71 TRP A O 1
ATOM 579 N N . LYS A 1 72 ? -0.163 -4.839 -10.679 1.00 96.88 72 LYS A N 1
ATOM 580 C CA . LYS A 1 72 ? -0.136 -6.286 -10.474 1.00 96.88 72 LYS A CA 1
ATOM 581 C C . LYS A 1 72 ? 0.171 -6.607 -9.027 1.00 96.88 72 LYS A C 1
ATOM 583 O O . LYS A 1 72 ? 0.992 -5.945 -8.400 1.00 96.88 72 LYS A O 1
ATOM 588 N N . ARG A 1 73 ? -0.481 -7.645 -8.509 1.00 96.25 73 ARG A N 1
ATOM 589 C CA . ARG A 1 73 ? -0.108 -8.222 -7.221 1.00 96.25 73 ARG A CA 1
ATOM 590 C C . ARG A 1 73 ? 1.240 -8.915 -7.359 1.00 96.25 73 ARG A C 1
ATOM 592 O O . ARG A 1 73 ? 1.455 -9.626 -8.338 1.00 96.25 73 ARG A O 1
ATOM 599 N N . VAL A 1 74 ? 2.108 -8.688 -6.384 1.00 94.94 74 VAL A N 1
ATOM 600 C CA . VAL A 1 74 ? 3.453 -9.263 -6.325 1.00 94.94 74 VAL A CA 1
ATOM 601 C C . VAL A 1 74 ? 3.707 -9.864 -4.950 1.00 94.94 74 VAL A C 1
ATOM 603 O O . VAL A 1 74 ? 2.974 -9.582 -3.995 1.00 94.94 74 VAL A O 1
ATOM 606 N N . GLU A 1 75 ? 4.736 -10.700 -4.879 1.00 93.44 75 GLU A N 1
ATOM 607 C CA . GLU A 1 75 ? 5.274 -11.210 -3.622 1.00 93.44 75 GLU A CA 1
ATOM 608 C C . GLU A 1 75 ? 5.856 -10.070 -2.766 1.00 93.44 75 GLU A C 1
ATOM 610 O O . GLU A 1 75 ? 6.143 -8.990 -3.303 1.00 93.44 75 GLU A O 1
ATOM 615 N N . PRO A 1 76 ? 6.023 -10.280 -1.447 1.00 94.12 76 PRO A N 1
ATOM 616 C CA . PRO A 1 76 ? 6.651 -9.309 -0.560 1.00 94.12 76 PRO A CA 1
ATOM 617 C C . PRO A 1 76 ? 7.958 -8.760 -1.133 1.00 94.12 76 PRO A C 1
ATOM 619 O O . PRO A 1 76 ? 8.820 -9.519 -1.566 1.00 94.12 76 PRO A O 1
ATOM 622 N N . GLN A 1 77 ? 8.082 -7.434 -1.154 1.00 87.38 77 GLN A N 1
ATOM 623 C CA . GLN A 1 77 ? 9.261 -6.750 -1.699 1.00 87.38 77 GLN A CA 1
ATOM 624 C C . GLN A 1 77 ? 10.212 -6.253 -0.596 1.00 87.38 77 GLN A C 1
ATOM 626 O O . GLN A 1 77 ? 11.384 -6.022 -0.877 1.00 87.38 77 GLN A O 1
ATOM 631 N N . TRP A 1 78 ? 9.697 -6.056 0.627 1.00 84.06 78 TRP A N 1
ATOM 632 C CA . TRP A 1 78 ? 10.435 -5.728 1.856 1.00 84.06 78 TRP A CA 1
ATOM 633 C C . TRP A 1 78 ? 9.529 -5.805 3.094 1.00 84.06 78 TRP A C 1
ATOM 635 O O . TRP A 1 78 ? 8.301 -5.539 2.970 1.00 84.06 78 TRP A O 1
#

Sequence (78 aa):
MGEAWLQQSNGPWVERFHRNPALETDSGARVMAVDRGRMVDRDEPPLLKSRSQLTLNQAREHWKARVKAGWKRVEPQW

pLDDT: mean 91.64, std 7.28, range [64.94, 97.75]